Protein AF-A0A7X8ZBK2-F1 (afdb_monomer_lite)

Radius of gyration: 34.0 Å; chains: 1; bounding box: 73×33×103 Å

pLDDT: mean 87.62, std 11.8, range [48.28, 96.75]

Secondary structure (DSSP, 8-state):
--HHHHHHHHHHHHHTTT-EEEEEEE--S---TTS-SPPSEEEEEE--B-TTS-B-HHHHS-HHHHHHHHHHHHHHHHHTT---PPPP--SS-PPPPPPHHHHHHHHHHHHHHHHHHHHHHHHHHHHHHHHHHHHHHHHHHHHHHHHHHHHHHHHHHHHT-

Foldseek 3Di:
DDPLQVLVCVVVCVLQVNFWPDKDWDPPQDPDPVNRGDHTDIDTDGQNQDPVGDRDPPVSVDPVNVVCCLQVVVVSCVVVVDDDDHDDDDPDDDDDDDDPVRVVVVVVVVVVVVVVVVVVVVVVVVVVVVVVVVVVVVVVVVVVVVVVVVVVVVVVVVVVD

Structure (mmCIF, N/CA/C/O backbone):
data_AF-A0A7X8ZBK2-F1
#
_entry.id   AF-A0A7X8ZBK2-F1
#
loop_
_atom_site.group_PDB
_atom_site.id
_atom_site.type_symbol
_atom_site.label_atom_id
_atom_site.label_alt_id
_atom_site.label_comp_id
_atom_site.label_asym_id
_atom_site.label_entity_id
_atom_site.label_seq_id
_atom_site.pdbx_PDB_ins_code
_atom_site.Cartn_x
_atom_site.Cartn_y
_atom_site.Cartn_z
_atom_site.occupancy
_atom_site.B_iso_or_equiv
_atom_site.auth_seq_id
_atom_site.auth_comp_id
_atom_site.auth_asym_id
_atom_site.auth_atom_id
_atom_site.pdbx_PDB_model_num
ATOM 1 N N . MET A 1 1 ? -18.482 -14.819 5.849 1.00 63.59 1 MET A N 1
ATOM 2 C CA . MET A 1 1 ? -17.205 -14.316 6.386 1.00 63.59 1 MET A CA 1
ATOM 3 C C . MET A 1 1 ? -16.191 -15.423 6.203 1.00 63.59 1 MET A C 1
ATOM 5 O O . MET A 1 1 ? -16.517 -16.554 6.546 1.00 63.59 1 MET A O 1
ATOM 9 N N . ASP A 1 2 ? -15.074 -15.144 5.540 1.00 86.69 2 ASP A N 1
ATOM 10 C CA . ASP A 1 2 ? -14.032 -16.149 5.302 1.00 86.69 2 ASP A CA 1
ATOM 11 C C . ASP A 1 2 ? -13.187 -16.399 6.566 1.00 86.69 2 ASP A C 1
ATOM 13 O O . ASP A 1 2 ? -13.253 -15.648 7.542 1.00 86.69 2 ASP A O 1
ATOM 17 N N . GLU A 1 3 ? -12.417 -17.489 6.550 1.00 92.12 3 GLU A N 1
ATOM 18 C CA . GLU A 1 3 ? -11.559 -17.910 7.667 1.00 92.12 3 GLU A CA 1
ATOM 19 C C . GLU A 1 3 ? -10.495 -16.858 8.016 1.00 92.12 3 GLU A C 1
ATOM 21 O O . GLU A 1 3 ? -10.161 -16.669 9.185 1.00 92.12 3 GLU A O 1
ATOM 26 N N . TYR A 1 4 ? -10.008 -16.129 7.008 1.00 93.19 4 TYR A N 1
ATOM 27 C CA . TYR A 1 4 ? -9.022 -15.065 7.175 1.00 93.19 4 TYR A CA 1
ATOM 28 C C . TYR A 1 4 ? -9.570 -13.919 8.035 1.00 93.19 4 TYR A C 1
ATOM 30 O O . TYR A 1 4 ? -8.974 -13.543 9.047 1.00 93.19 4 TYR A O 1
ATOM 38 N N . ASN A 1 5 ? -10.740 -13.393 7.671 1.00 93.88 5 ASN A N 1
ATOM 39 C CA . ASN A 1 5 ? -11.382 -12.290 8.376 1.00 93.88 5 ASN A CA 1
ATOM 40 C C . ASN A 1 5 ? -11.857 -12.708 9.773 1.00 93.88 5 ASN A C 1
ATOM 42 O O . ASN A 1 5 ? -11.687 -11.945 10.724 1.00 93.88 5 ASN A O 1
ATOM 46 N N . ASP A 1 6 ? -12.390 -13.923 9.927 1.00 94.81 6 ASP A N 1
ATOM 47 C CA . ASP A 1 6 ? -12.793 -14.460 11.234 1.00 94.81 6 ASP A CA 1
ATOM 48 C C . ASP A 1 6 ? -11.606 -14.552 12.210 1.00 94.81 6 ASP A C 1
ATOM 50 O O . ASP A 1 6 ? -11.712 -14.158 13.375 1.00 94.81 6 ASP A O 1
ATOM 54 N N . LEU A 1 7 ? -10.438 -14.989 11.730 1.00 95.56 7 LEU A N 1
ATOM 55 C CA . LEU A 1 7 ? -9.223 -15.056 12.539 1.00 95.56 7 LEU A CA 1
ATOM 56 C C . LEU A 1 7 ? -8.749 -13.665 12.989 1.00 95.56 7 LEU A C 1
ATOM 58 O O . LEU A 1 7 ? -8.380 -13.490 14.155 1.00 95.56 7 LEU A O 1
ATOM 62 N N . ILE A 1 8 ? -8.812 -12.665 12.104 1.00 95.31 8 ILE A N 1
ATOM 63 C CA . ILE A 1 8 ? -8.475 -11.271 12.436 1.00 95.31 8 ILE A CA 1
ATOM 64 C C . ILE A 1 8 ? -9.437 -10.716 13.486 1.00 95.31 8 ILE A C 1
ATOM 66 O O . ILE A 1 8 ? -8.987 -10.125 14.470 1.00 95.31 8 ILE A O 1
ATOM 70 N N . ILE A 1 9 ? -10.745 -10.929 13.325 1.00 95.88 9 ILE A N 1
ATOM 71 C CA . ILE A 1 9 ? -11.749 -10.477 14.297 1.00 95.88 9 ILE A CA 1
ATOM 72 C C . ILE A 1 9 ? -11.487 -11.099 15.657 1.00 95.88 9 ILE A C 1
ATOM 74 O O . ILE A 1 9 ? -11.423 -10.374 16.645 1.00 95.88 9 ILE A O 1
ATOM 78 N N . LYS A 1 10 ? -11.291 -12.421 15.727 1.00 95.38 10 LYS A N 1
ATOM 79 C CA . LYS A 1 10 ? -11.009 -13.123 16.987 1.00 95.38 10 LYS A CA 1
ATOM 80 C C . LYS A 1 10 ? -9.757 -12.580 17.666 1.00 95.38 10 LYS A C 1
ATOM 82 O O . LYS A 1 10 ? -9.782 -12.318 18.868 1.00 95.38 10 LYS A O 1
ATOM 87 N N . TYR A 1 11 ? -8.689 -12.367 16.898 1.00 95.44 11 TYR A N 1
ATOM 88 C CA . TYR A 1 11 ? -7.457 -11.770 17.403 1.00 95.44 11 TYR A CA 1
ATOM 89 C C . TYR A 1 11 ? -7.701 -10.366 17.974 1.00 95.44 11 TYR A C 1
ATOM 91 O O . TYR A 1 11 ? -7.332 -10.093 19.116 1.00 95.44 11 TYR A O 1
ATOM 99 N N . MET A 1 12 ? -8.361 -9.486 17.219 1.00 95.50 12 MET A N 1
ATOM 100 C CA . MET A 1 12 ? -8.619 -8.109 17.646 1.00 95.50 12 MET A CA 1
ATOM 101 C C . MET A 1 12 ? -9.574 -8.056 18.840 1.00 95.50 12 MET A C 1
ATOM 103 O O . MET A 1 12 ? -9.324 -7.323 19.793 1.00 95.50 12 MET A O 1
ATOM 107 N N . ASN A 1 13 ? -10.614 -8.884 18.852 1.00 94.56 13 ASN A N 1
ATOM 108 C CA . ASN A 1 13 ? -11.573 -8.938 19.947 1.00 94.56 13 ASN A CA 1
ATOM 109 C C . ASN A 1 13 ? -10.905 -9.359 21.262 1.00 94.56 13 ASN A C 1
ATOM 111 O O . ASN A 1 13 ? -11.122 -8.722 22.291 1.00 94.56 13 ASN A O 1
ATOM 115 N N . ALA A 1 14 ? -10.007 -10.349 21.219 1.00 93.69 14 ALA A N 1
ATOM 116 C CA . ALA A 1 14 ? -9.209 -10.741 22.378 1.00 93.69 14 ALA A CA 1
ATOM 117 C C . ALA A 1 14 ? -8.265 -9.618 22.847 1.00 93.69 14 ALA A C 1
ATOM 119 O O . ALA A 1 14 ? -8.098 -9.408 24.045 1.00 93.69 14 ALA A O 1
ATOM 120 N N . ARG A 1 15 ? -7.669 -8.863 21.916 1.00 93.00 15 ARG A N 1
ATOM 121 C CA . ARG A 1 15 ? -6.763 -7.739 22.221 1.00 93.00 15 ARG A CA 1
ATOM 122 C C . ARG A 1 15 ? -7.469 -6.520 22.815 1.00 93.00 15 ARG A C 1
ATOM 124 O O . ARG A 1 15 ? -6.806 -5.712 23.458 1.00 93.00 15 ARG A O 1
ATOM 131 N N . PHE A 1 16 ? -8.776 -6.392 22.602 1.00 93.44 16 PHE A N 1
ATOM 132 C CA . PHE A 1 16 ? -9.593 -5.276 23.076 1.00 93.44 16 PHE A CA 1
ATOM 133 C C . PHE A 1 16 ? -10.683 -5.709 24.061 1.00 93.44 16 PHE A C 1
ATOM 135 O O . PHE A 1 16 ? -11.714 -5.052 24.143 1.00 93.44 16 PHE A O 1
ATOM 142 N N . ASN A 1 17 ? -10.477 -6.784 24.828 1.00 91.44 17 ASN A N 1
ATOM 143 C CA . ASN A 1 17 ? -11.397 -7.211 25.893 1.00 91.44 17 ASN A CA 1
ATOM 144 C C . ASN A 1 17 ? -12.854 -7.389 25.424 1.00 91.44 17 ASN A C 1
ATOM 146 O O . ASN A 1 17 ? -13.791 -6.977 26.101 1.00 91.44 17 ASN A O 1
ATOM 150 N N . ASN A 1 18 ? -13.040 -8.009 24.260 1.00 93.00 18 ASN A N 1
ATOM 151 C CA . ASN A 1 18 ? -14.336 -8.243 23.624 1.00 93.00 18 ASN A CA 1
ATOM 152 C C . ASN A 1 18 ? -15.114 -6.974 23.220 1.00 93.00 18 ASN A C 1
ATOM 154 O O . ASN A 1 18 ? -16.341 -6.996 23.161 1.00 93.00 18 ASN A O 1
ATOM 158 N N . ASN A 1 19 ? -14.410 -5.875 22.926 1.00 94.69 19 ASN A N 1
ATOM 159 C CA . ASN A 1 19 ? -15.019 -4.592 22.562 1.00 94.69 19 ASN A CA 1
ATOM 160 C C . ASN A 1 19 ? -15.138 -4.335 21.046 1.00 94.69 19 ASN A C 1
ATOM 162 O O . ASN A 1 19 ? -15.296 -3.183 20.637 1.00 94.69 19 ASN A O 1
ATOM 166 N N . VAL A 1 20 ? -15.050 -5.361 20.193 1.00 95.12 20 VAL A N 1
ATOM 167 C CA . VAL A 1 20 ? -15.393 -5.210 18.768 1.00 95.12 20 VAL A CA 1
ATOM 168 C C . VAL A 1 20 ? -16.916 -5.122 18.645 1.00 95.12 20 VAL A C 1
ATOM 170 O O . VAL A 1 20 ? -17.629 -6.039 19.042 1.00 95.12 20 VAL A O 1
ATOM 173 N N . VAL A 1 21 ? -17.416 -4.015 18.100 1.00 95.50 21 VAL A N 1
ATOM 174 C CA . VAL A 1 21 ? -18.856 -3.725 17.971 1.00 95.50 21 VAL A CA 1
ATOM 175 C C . VAL A 1 21 ? -19.375 -4.043 16.577 1.00 95.50 21 VAL A C 1
ATOM 177 O O . VAL A 1 21 ? -20.514 -4.479 16.426 1.00 95.50 21 VAL A O 1
ATOM 180 N N . SER A 1 22 ? -18.547 -3.829 15.557 1.00 96.25 22 SER A N 1
ATOM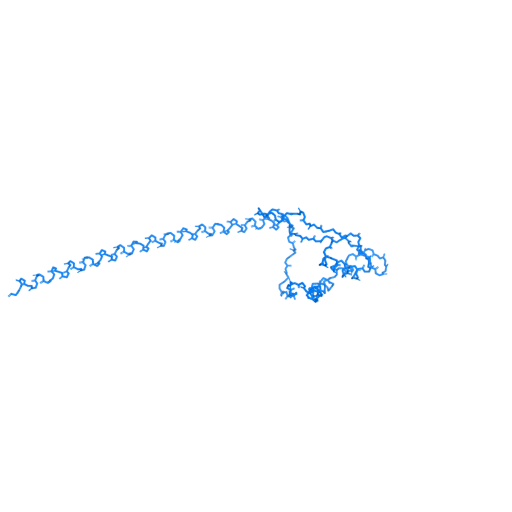 181 C CA . SER A 1 22 ? -18.906 -4.071 14.164 1.00 96.25 22 SER A CA 1
ATOM 182 C C . SER A 1 22 ? -17.724 -4.650 13.405 1.00 96.25 22 SER A C 1
ATOM 184 O O . SER A 1 22 ? -16.571 -4.292 13.656 1.00 96.25 22 SER A O 1
ATOM 186 N N . ALA A 1 23 ? -18.031 -5.539 12.467 1.00 95.81 23 ALA A N 1
ATOM 187 C CA . ALA A 1 23 ? -17.084 -6.098 11.523 1.00 95.81 23 ALA A CA 1
ATOM 188 C C . ALA A 1 23 ? -17.752 -6.191 10.149 1.00 95.81 23 ALA A C 1
ATOM 190 O O . ALA A 1 23 ? -18.681 -6.978 9.958 1.00 95.81 23 ALA A O 1
ATOM 191 N N . VAL A 1 24 ? -17.293 -5.375 9.201 1.00 94.62 24 VAL A N 1
ATOM 192 C CA . VAL A 1 24 ? -17.878 -5.272 7.858 1.00 94.62 24 VAL A CA 1
ATOM 193 C C . VAL A 1 24 ? -16.824 -5.629 6.819 1.00 94.62 24 VAL A C 1
ATOM 195 O O . VAL A 1 24 ? -15.800 -4.960 6.702 1.00 94.62 24 VAL A O 1
ATOM 198 N N . CYS A 1 25 ? -17.073 -6.699 6.066 1.00 91.56 25 CYS A N 1
ATOM 199 C CA . CYS A 1 25 ? -16.231 -7.105 4.944 1.00 91.56 25 CYS A CA 1
ATOM 200 C C . CYS A 1 25 ? -16.748 -6.473 3.653 1.00 91.56 25 CYS A C 1
ATOM 202 O O . CYS A 1 25 ? -17.857 -6.787 3.218 1.00 91.56 25 CYS A O 1
ATOM 204 N N . HIS A 1 26 ? -15.919 -5.652 3.020 1.00 89.56 26 HIS A N 1
ATOM 205 C CA . HIS A 1 26 ? -16.186 -5.072 1.713 1.00 89.56 26 HIS A CA 1
ATOM 206 C C . HIS A 1 26 ? -15.552 -5.945 0.632 1.00 89.56 26 HIS A C 1
ATOM 208 O O . HIS A 1 26 ? -14.333 -6.110 0.586 1.00 89.56 26 HIS A O 1
ATOM 214 N N . LEU A 1 27 ? -16.393 -6.529 -0.223 1.00 85.88 27 LEU A N 1
ATOM 215 C CA . LEU A 1 27 ? -15.998 -7.322 -1.401 1.00 85.88 27 LEU A CA 1
ATOM 216 C C . LEU A 1 27 ? -16.487 -6.682 -2.713 1.00 85.88 27 LEU A C 1
ATOM 218 O O . LEU A 1 27 ? -16.139 -7.126 -3.804 1.00 85.88 27 LEU A O 1
ATOM 222 N N . ASP A 1 28 ? -17.320 -5.656 -2.594 1.00 82.75 28 ASP A N 1
ATOM 223 C CA . ASP A 1 28 ? -18.083 -4.981 -3.638 1.00 82.75 28 ASP A CA 1
ATOM 224 C C . ASP A 1 28 ? -17.449 -3.658 -4.082 1.00 82.75 28 ASP A C 1
ATOM 226 O O . ASP A 1 28 ? -17.911 -3.029 -5.031 1.00 82.75 28 ASP A O 1
ATOM 230 N N . GLU A 1 29 ? -16.343 -3.260 -3.454 1.00 75.75 29 GLU A N 1
ATOM 231 C CA . GLU A 1 29 ? -15.658 -2.008 -3.768 1.00 75.75 29 GLU A CA 1
ATOM 232 C C . GLU A 1 29 ? -14.903 -2.008 -5.096 1.00 75.75 29 GLU A C 1
ATOM 234 O O . GLU A 1 29 ? -14.351 -0.979 -5.467 1.00 75.75 29 GLU A O 1
ATOM 239 N N . GLY A 1 30 ? -14.946 -3.107 -5.851 1.00 59.16 30 GLY A N 1
ATOM 240 C CA . GLY A 1 30 ? -14.633 -3.125 -7.274 1.00 59.16 30 GLY A CA 1
ATOM 241 C C . GLY A 1 30 ? -13.143 -3.107 -7.600 1.00 59.16 30 GLY A C 1
ATOM 242 O O . GLY A 1 30 ? -12.625 -2.127 -8.127 1.00 59.16 30 GLY A O 1
ATOM 243 N N . GLY A 1 31 ? -12.470 -4.249 -7.474 1.00 58.19 31 GLY A N 1
ATOM 244 C CA . GLY A 1 31 ? -11.260 -4.534 -8.258 1.00 58.19 31 GLY A CA 1
ATOM 245 C C . GLY A 1 31 ? -11.580 -4.684 -9.756 1.00 58.19 31 GLY A C 1
ATOM 246 O O . GLY A 1 31 ? -11.295 -5.716 -10.350 1.00 58.19 31 GLY A O 1
ATOM 247 N N . SER A 1 32 ? -12.273 -3.720 -10.367 1.00 48.28 32 SER A N 1
ATOM 248 C CA . SER A 1 32 ? -12.614 -3.736 -11.790 1.00 48.28 32 SER A CA 1
ATOM 249 C C . SER A 1 32 ? -11.357 -3.513 -12.630 1.00 48.28 32 SER A C 1
ATOM 251 O O . SER A 1 32 ? -10.484 -2.748 -12.216 1.00 48.28 32 SER A O 1
ATOM 253 N N . ALA A 1 33 ? -11.322 -4.100 -13.830 1.00 52.38 33 ALA A N 1
ATOM 254 C CA . ALA A 1 33 ? -10.257 -3.977 -14.836 1.00 52.38 33 ALA A CA 1
ATOM 255 C C . ALA A 1 33 ? -9.799 -2.528 -15.130 1.00 52.38 33 ALA A C 1
ATOM 257 O O . ALA A 1 33 ? -8.702 -2.315 -15.638 1.00 52.38 33 ALA A O 1
ATOM 258 N N . ASP A 1 34 ? -10.610 -1.539 -14.749 1.00 57.28 34 ASP A N 1
ATOM 259 C CA . ASP A 1 34 ? -10.386 -0.109 -14.953 1.00 57.28 34 ASP A CA 1
ATOM 260 C C . ASP A 1 34 ? -9.618 0.571 -13.794 1.00 57.28 34 ASP A C 1
ATOM 262 O O . ASP A 1 34 ? -9.397 1.782 -13.828 1.00 57.28 34 ASP A O 1
ATOM 266 N N . GLY A 1 35 ? -9.259 -0.169 -12.733 1.00 57.25 35 GLY A N 1
ATOM 267 C CA . GLY A 1 35 ? -8.432 0.308 -11.610 1.00 57.25 35 GLY A CA 1
ATOM 268 C C . GLY A 1 35 ? -9.107 1.285 -10.634 1.00 57.25 35 GLY A C 1
ATOM 269 O O . GLY A 1 35 ? -8.425 1.938 -9.846 1.00 57.25 35 GLY A O 1
ATOM 270 N N . LYS A 1 36 ? -10.439 1.437 -10.677 1.00 57.38 36 LYS A N 1
ATOM 271 C CA . LYS A 1 36 ? -11.149 2.512 -9.951 1.00 57.38 36 LYS A CA 1
ATOM 272 C C . LYS A 1 36 ? -11.666 2.164 -8.553 1.00 57.38 36 LYS A C 1
ATOM 274 O O . LYS A 1 36 ? -12.056 3.092 -7.833 1.00 57.38 36 LYS A O 1
ATOM 279 N N . GLY A 1 37 ? -11.624 0.907 -8.126 1.00 65.50 37 GLY A N 1
ATOM 280 C CA . GLY A 1 37 ? -12.176 0.485 -6.839 1.00 65.50 37 GLY A CA 1
ATOM 281 C C . GLY A 1 37 ? -11.182 -0.173 -5.874 1.00 65.50 37 GLY A C 1
ATOM 282 O O . GLY A 1 37 ? -9.990 -0.277 -6.162 1.00 65.50 37 GLY A O 1
ATOM 283 N N . GLY A 1 38 ? -11.660 -0.481 -4.668 1.00 68.69 38 GLY A N 1
ATOM 284 C CA . GLY A 1 38 ? -10.871 -0.986 -3.542 1.00 68.69 38 GLY A CA 1
ATOM 285 C C . GLY A 1 38 ? -10.646 -2.497 -3.603 1.00 68.69 38 GLY A C 1
ATOM 286 O O . GLY A 1 38 ? -11.467 -3.243 -4.137 1.00 68.69 38 GLY A O 1
ATOM 287 N N . LEU A 1 39 ? -9.522 -2.954 -3.045 1.00 82.25 39 LEU A N 1
ATOM 288 C CA . LEU A 1 39 ? -9.296 -4.381 -2.807 1.00 82.25 39 LEU A CA 1
ATOM 289 C C . LEU A 1 39 ? -10.234 -4.881 -1.696 1.00 82.25 39 LEU A C 1
ATOM 291 O O . LEU A 1 39 ? -10.591 -4.089 -0.822 1.00 82.25 39 LEU A O 1
ATOM 295 N N . PRO A 1 40 ? -10.593 -6.178 -1.681 1.00 86.12 40 PRO A N 1
ATOM 296 C CA . PRO A 1 40 ? -11.304 -6.789 -0.564 1.00 86.12 40 PRO A CA 1
ATOM 297 C C . PRO A 1 40 ? -10.659 -6.457 0.787 1.00 86.12 40 PRO A C 1
ATOM 299 O O . PRO A 1 40 ? -9.464 -6.694 0.971 1.00 86.12 40 PRO A O 1
ATOM 302 N N . HIS A 1 41 ? -11.427 -5.907 1.729 1.00 90.38 41 HIS A N 1
ATOM 303 C CA . HIS A 1 41 ? -10.912 -5.543 3.052 1.00 90.38 41 HIS A CA 1
ATOM 304 C C . HIS A 1 41 ? -11.991 -5.564 4.143 1.00 90.38 41 HIS A C 1
ATOM 306 O O . HIS A 1 41 ? -13.188 -5.687 3.878 1.00 90.38 41 HIS A O 1
ATOM 312 N N . LEU A 1 42 ? -11.537 -5.475 5.394 1.00 92.94 42 LEU A N 1
ATOM 313 C CA . LEU A 1 42 ? -12.349 -5.561 6.604 1.00 92.94 42 LEU A CA 1
ATOM 314 C C . LEU A 1 42 ? -12.280 -4.244 7.383 1.00 92.94 42 LEU A C 1
ATOM 316 O O . LEU A 1 42 ? -11.197 -3.803 7.771 1.00 92.94 42 LEU A O 1
ATOM 320 N N . HIS A 1 43 ? -13.442 -3.666 7.671 1.00 95.12 43 HIS A N 1
ATOM 321 C CA . HIS A 1 43 ? -13.607 -2.589 8.642 1.00 95.12 43 HIS A CA 1
ATOM 322 C C . HIS A 1 43 ? -13.988 -3.166 10.009 1.00 95.12 43 HIS A C 1
ATOM 324 O O . HIS A 1 43 ? -14.913 -3.972 10.105 1.00 95.12 43 HIS A O 1
ATOM 330 N N . LEU A 1 44 ? -13.281 -2.742 11.062 1.00 95.69 44 LEU A N 1
ATOM 331 C CA . LEU A 1 44 ? -13.563 -3.104 12.454 1.00 95.69 44 LEU A CA 1
ATOM 332 C C . LEU A 1 44 ? -13.836 -1.851 13.281 1.00 95.69 44 LEU A C 1
ATOM 334 O O . LEU A 1 44 ? -12.954 -1.003 13.417 1.00 95.69 44 LEU A O 1
ATOM 338 N N . ASP A 1 45 ? -15.012 -1.793 13.903 1.00 96.25 45 ASP A N 1
ATOM 339 C CA . ASP A 1 45 ? -15.341 -0.759 14.883 1.00 96.25 45 ASP A CA 1
ATOM 340 C C . ASP A 1 45 ? -15.122 -1.311 16.287 1.00 96.25 45 ASP A C 1
ATOM 342 O O . ASP A 1 45 ? -15.712 -2.323 16.672 1.00 96.25 45 ASP A O 1
ATOM 346 N N . ILE A 1 46 ? -14.259 -0.650 17.058 1.00 96.00 46 ILE A N 1
ATOM 347 C CA . ILE A 1 46 ? -13.804 -1.131 18.364 1.00 96.00 46 ILE A CA 1
ATOM 348 C C . ILE A 1 46 ? -13.994 -0.034 19.408 1.00 96.00 46 ILE A C 1
ATOM 350 O O . ILE A 1 46 ? -13.509 1.088 19.237 1.00 96.00 46 ILE A O 1
ATOM 354 N N . LEU A 1 47 ? -14.649 -0.360 20.524 1.00 94.94 47 LEU A N 1
ATOM 355 C CA . LEU A 1 47 ? -14.718 0.538 21.673 1.00 94.94 47 LEU A CA 1
ATOM 356 C C . LEU A 1 47 ? -13.418 0.465 22.469 1.00 94.94 47 LEU A C 1
ATOM 358 O O . LEU A 1 47 ? -13.010 -0.578 22.971 1.00 94.94 47 LEU A O 1
ATOM 362 N N . MET A 1 48 ? -12.765 1.612 22.612 1.00 94.56 48 MET A N 1
ATOM 363 C CA . MET A 1 48 ? -11.478 1.715 23.293 1.00 94.56 48 MET A CA 1
ATOM 364 C C . MET A 1 48 ? -11.673 1.960 24.790 1.00 94.56 48 MET A C 1
ATOM 366 O O . MET A 1 48 ? -11.352 3.036 25.299 1.00 94.56 48 MET A O 1
ATOM 370 N N . ILE A 1 49 ? -12.249 0.967 25.467 1.00 95.38 49 ILE A N 1
ATOM 371 C CA . ILE A 1 49 ? -12.516 0.990 26.907 1.00 95.38 49 ILE A CA 1
ATOM 372 C C . ILE A 1 49 ? -11.300 0.426 27.645 1.00 95.38 49 ILE A C 1
ATOM 374 O O . ILE A 1 49 ? -10.885 -0.710 27.417 1.00 95.38 49 ILE A O 1
ATOM 378 N N . THR A 1 50 ? -10.704 1.240 28.507 1.00 93.69 50 THR A N 1
ATOM 379 C CA . THR A 1 50 ? -9.593 0.847 29.377 1.00 93.69 50 THR A CA 1
ATOM 380 C C . THR A 1 50 ? -10.077 -0.027 30.534 1.00 93.69 50 THR A C 1
ATOM 382 O O . THR A 1 50 ? -11.265 -0.071 30.839 1.00 93.69 50 THR A O 1
ATOM 385 N N . GLU A 1 51 ? -9.155 -0.707 31.217 1.00 91.75 51 GLU A N 1
ATOM 386 C CA . GLU A 1 51 ? -9.478 -1.565 32.371 1.00 91.75 51 GLU A CA 1
ATOM 387 C C . GLU A 1 51 ? -10.164 -0.804 33.519 1.00 91.75 51 GLU A C 1
ATOM 389 O O . GLU A 1 51 ? -10.987 -1.368 34.234 1.00 91.75 51 GLU A O 1
ATOM 394 N N . ASP A 1 52 ? -9.887 0.498 33.659 1.00 94.69 52 ASP A N 1
ATOM 395 C CA . ASP A 1 52 ? -10.562 1.401 34.599 1.00 94.69 52 ASP A CA 1
ATOM 396 C C . ASP A 1 52 ? -11.876 1.999 34.044 1.00 94.69 52 ASP A C 1
ATOM 398 O O . ASP A 1 52 ? -12.385 2.986 34.574 1.00 94.69 52 ASP A O 1
ATOM 402 N N . ASN A 1 53 ? -12.452 1.392 32.997 1.00 94.12 53 ASN A N 1
ATOM 403 C CA . ASN A 1 53 ? -13.731 1.741 32.361 1.00 94.12 53 ASN A CA 1
ATOM 404 C C . ASN A 1 53 ? -13.803 3.149 31.749 1.00 94.12 53 ASN A C 1
ATOM 406 O O . ASN A 1 53 ? -14.876 3.752 31.663 1.00 94.12 53 ASN A O 1
ATOM 410 N N . ARG A 1 54 ? -12.678 3.693 31.279 1.00 96.19 54 ARG A N 1
ATOM 411 C CA . ARG A 1 54 ? -12.656 4.971 30.558 1.00 96.19 54 ARG A CA 1
ATOM 412 C C . ARG A 1 54 ? -12.590 4.738 29.059 1.00 96.19 54 ARG A C 1
ATOM 414 O O . ARG A 1 54 ? -11.893 3.851 28.583 1.00 96.19 54 ARG A O 1
ATOM 421 N N . LEU A 1 55 ? -13.238 5.608 28.292 1.00 96.06 55 LEU A N 1
ATOM 422 C CA . LEU A 1 55 ? -13.064 5.640 26.844 1.00 96.06 55 LEU A CA 1
ATOM 423 C C . LEU A 1 55 ? -11.783 6.422 26.509 1.00 96.06 55 LEU A C 1
ATOM 425 O O . LEU A 1 55 ? -11.758 7.648 26.618 1.00 96.06 55 LEU A O 1
ATOM 429 N N . SER A 1 56 ? -10.701 5.727 26.150 1.00 95.25 56 SER A N 1
ATOM 430 C CA . SER A 1 56 ? -9.408 6.358 25.855 1.00 95.25 56 SER A CA 1
ATOM 431 C C . SER A 1 56 ? -8.603 5.588 24.811 1.00 95.25 56 SER A C 1
ATOM 433 O O . SER A 1 56 ? -7.853 4.660 25.122 1.00 95.25 56 SER A O 1
ATOM 435 N N . SER A 1 57 ? -8.668 6.056 23.563 1.00 93.62 57 SER A N 1
ATOM 436 C CA . SER A 1 57 ? -7.818 5.546 22.482 1.00 93.62 57 SER A CA 1
ATOM 437 C C . SER A 1 57 ? -6.336 5.770 22.751 1.00 93.62 57 SER A C 1
ATOM 439 O O . SER A 1 57 ?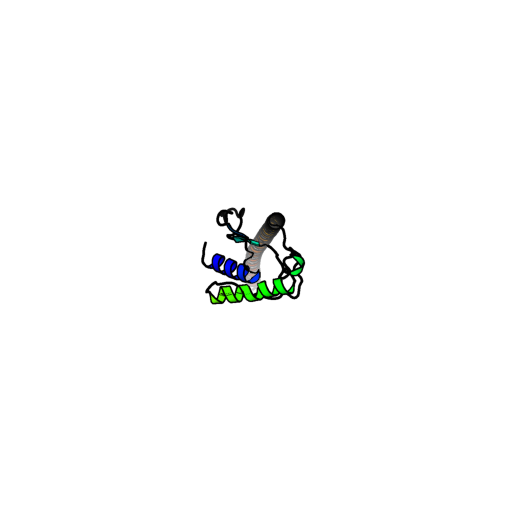 -5.528 4.879 22.523 1.00 93.62 57 SER A O 1
ATOM 441 N N . LYS A 1 58 ? -5.974 6.930 23.307 1.00 93.88 58 LYS A N 1
ATOM 442 C CA . LYS A 1 58 ? -4.586 7.293 23.619 1.00 93.88 58 LYS A CA 1
ATOM 443 C C . LYS A 1 58 ? -3.929 6.328 24.609 1.00 93.88 58 LYS A C 1
ATOM 445 O O . LYS A 1 58 ? -2.719 6.135 24.550 1.00 93.88 58 LYS A O 1
ATOM 450 N N . THR A 1 59 ? -4.711 5.755 25.523 1.00 94.69 59 THR A N 1
ATOM 451 C CA . THR A 1 59 ? -4.200 4.802 26.516 1.00 94.69 59 THR A CA 1
ATOM 452 C C . THR A 1 59 ? -3.953 3.427 25.896 1.00 94.69 59 THR A C 1
ATOM 454 O O . THR A 1 59 ? -2.955 2.795 26.223 1.00 94.69 59 THR A O 1
ATOM 457 N N . LEU A 1 60 ? -4.837 2.969 25.003 1.00 94.12 60 LEU A N 1
ATOM 458 C CA . LEU A 1 60 ? -4.775 1.620 24.425 1.00 94.12 60 LEU A CA 1
ATOM 459 C C . LEU A 1 60 ? -3.921 1.545 23.149 1.00 94.12 60 LEU A C 1
ATOM 461 O O . LEU A 1 60 ? -3.163 0.598 22.958 1.00 94.12 60 LEU A O 1
ATOM 465 N N . ILE A 1 61 ? -4.021 2.547 22.275 1.00 93.50 61 ILE A N 1
ATOM 466 C CA . ILE A 1 61 ? -3.339 2.598 20.977 1.00 93.50 61 ILE A CA 1
ATOM 467 C C . ILE A 1 61 ? -2.001 3.318 21.135 1.00 93.50 61 ILE A C 1
ATOM 469 O O . ILE A 1 61 ? -1.820 4.476 20.754 1.00 93.50 61 ILE A O 1
ATOM 473 N N . THR A 1 62 ? -1.051 2.619 21.742 1.00 94.00 62 THR A N 1
ATOM 474 C CA . THR A 1 62 ? 0.332 3.083 21.878 1.00 94.00 62 THR A CA 1
ATOM 475 C C . THR A 1 62 ? 1.179 2.641 20.685 1.00 94.00 62 THR A C 1
ATOM 477 O O . THR A 1 62 ? 0.792 1.766 19.907 1.00 94.00 62 THR A O 1
ATOM 480 N N . ARG A 1 63 ? 2.378 3.221 20.545 1.00 89.81 63 ARG A N 1
ATOM 481 C CA . ARG A 1 63 ? 3.360 2.757 19.553 1.00 89.81 63 ARG A CA 1
ATOM 482 C C . ARG A 1 63 ? 3.678 1.274 19.750 1.00 89.81 63 ARG A C 1
ATOM 484 O O . ARG A 1 63 ? 3.654 0.526 18.782 1.00 89.81 63 ARG A O 1
ATOM 491 N N . ASP A 1 64 ? 3.892 0.854 20.992 1.00 91.50 64 ASP A N 1
ATOM 492 C CA . ASP A 1 64 ? 4.207 -0.537 21.326 1.00 91.50 64 ASP A CA 1
ATOM 493 C C . ASP A 1 64 ? 3.053 -1.477 20.979 1.00 91.50 64 ASP A C 1
ATOM 495 O O . ASP A 1 64 ? 3.274 -2.559 20.433 1.00 91.50 64 ASP A O 1
ATOM 499 N N . PHE A 1 65 ? 1.809 -1.046 21.219 1.00 93.19 65 PHE A N 1
ATOM 500 C CA . PHE A 1 65 ? 0.632 -1.801 20.809 1.00 93.19 65 PHE A CA 1
ATOM 501 C C . PHE A 1 65 ? 0.600 -1.995 19.288 1.00 93.19 65 PHE A C 1
ATOM 503 O O . PHE A 1 65 ? 0.503 -3.137 18.833 1.00 93.19 65 PHE A O 1
ATOM 510 N N . ILE A 1 66 ? 0.754 -0.917 18.510 1.00 91.12 66 ILE A N 1
ATOM 511 C CA . ILE A 1 66 ? 0.773 -0.959 17.038 1.00 91.12 66 ILE A CA 1
ATOM 512 C C . ILE A 1 66 ? 1.907 -1.861 16.533 1.00 91.12 66 ILE A C 1
ATOM 514 O O . ILE A 1 66 ? 1.665 -2.769 15.739 1.00 91.12 66 ILE A O 1
ATOM 518 N N . THR A 1 67 ? 3.131 -1.683 17.036 1.00 90.19 67 THR A N 1
ATOM 519 C CA . THR A 1 67 ? 4.283 -2.512 16.652 1.00 90.19 67 THR A CA 1
ATOM 520 C C . THR A 1 67 ? 4.050 -3.984 16.992 1.00 90.19 67 THR A C 1
ATOM 522 O O . THR A 1 67 ? 4.321 -4.861 16.174 1.00 90.19 67 THR A O 1
ATOM 525 N N . SER A 1 68 ? 3.507 -4.284 18.177 1.00 93.44 68 SER A N 1
ATOM 526 C CA . SER A 1 68 ? 3.202 -5.664 18.568 1.00 93.44 68 SER A CA 1
ATOM 527 C C . SER A 1 68 ? 2.132 -6.298 17.678 1.00 93.44 68 SER A C 1
ATOM 529 O O . SER A 1 68 ? 2.245 -7.475 17.346 1.00 93.44 68 SER A O 1
ATOM 531 N N . MET A 1 69 ? 1.129 -5.525 17.252 1.00 92.69 69 MET A N 1
ATOM 532 C CA . MET A 1 69 ? 0.090 -5.986 16.336 1.00 92.69 69 MET A CA 1
ATOM 533 C C . MET A 1 69 ? 0.694 -6.354 14.983 1.00 92.69 69 MET A C 1
ATOM 535 O O . MET A 1 69 ? 0.487 -7.471 14.512 1.00 92.69 69 MET A O 1
ATOM 539 N N . HIS A 1 70 ? 1.497 -5.457 14.403 1.00 90.31 70 HIS A N 1
ATOM 540 C CA . HIS A 1 70 ? 2.160 -5.708 13.126 1.00 90.31 70 HIS A CA 1
ATOM 541 C C . HIS A 1 70 ? 3.126 -6.892 13.182 1.00 90.31 70 HIS A C 1
ATOM 543 O O . HIS A 1 70 ? 3.211 -7.625 12.210 1.00 90.31 70 HIS A O 1
ATOM 549 N N . ARG A 1 71 ? 3.812 -7.131 14.304 1.00 91.69 71 ARG A N 1
ATOM 550 C CA . ARG A 1 71 ? 4.696 -8.298 14.465 1.00 91.69 71 ARG A CA 1
ATOM 551 C C . ARG A 1 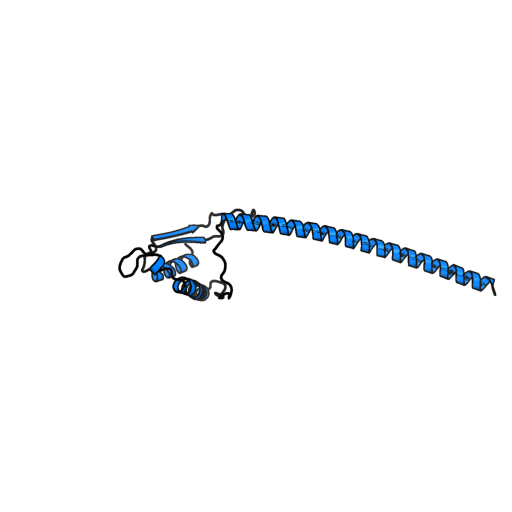71 ? 3.931 -9.612 14.628 1.00 91.69 71 ARG A C 1
ATOM 553 O O . ARG A 1 71 ? 4.289 -10.612 14.019 1.00 91.69 71 ARG A O 1
ATOM 560 N N . ILE A 1 72 ? 2.901 -9.631 15.474 1.00 93.81 72 ILE A N 1
ATOM 561 C CA . ILE A 1 72 ? 2.238 -10.874 15.899 1.00 93.81 72 ILE A CA 1
ATOM 562 C C . ILE A 1 72 ? 1.193 -11.342 14.884 1.00 93.81 72 ILE A C 1
ATOM 564 O O . ILE A 1 72 ? 1.087 -12.542 14.633 1.00 93.81 72 ILE A O 1
ATOM 568 N N . MET A 1 73 ? 0.414 -10.426 14.302 1.00 93.50 73 MET A N 1
ATOM 569 C CA . MET A 1 73 ? -0.680 -10.787 13.398 1.00 93.50 73 MET A CA 1
ATOM 570 C C . MET A 1 73 ? -0.192 -11.598 12.183 1.00 93.50 73 MET A C 1
ATOM 572 O O . MET A 1 73 ? -0.788 -12.646 11.922 1.00 93.50 73 MET A O 1
ATOM 576 N N . PRO A 1 74 ? 0.921 -11.239 11.507 1.00 93.50 74 PRO A N 1
ATOM 577 C CA . PRO A 1 74 ? 1.436 -12.044 10.409 1.00 93.50 74 PRO A CA 1
ATOM 578 C C . PRO A 1 74 ? 1.879 -13.449 10.828 1.00 93.50 74 PRO A C 1
ATOM 580 O O . PRO A 1 74 ? 1.629 -14.419 10.120 1.00 93.50 74 PRO A O 1
ATOM 583 N N . ILE A 1 75 ? 2.481 -13.596 12.011 1.00 94.00 75 ILE A N 1
ATOM 584 C CA . ILE A 1 75 ? 2.894 -14.908 12.534 1.00 94.00 75 ILE A CA 1
ATOM 585 C C . ILE A 1 75 ? 1.672 -15.815 12.728 1.00 94.00 75 ILE A C 1
ATOM 587 O O . ILE A 1 75 ? 1.700 -16.990 12.355 1.00 94.00 75 ILE A O 1
ATOM 591 N N . ILE A 1 76 ? 0.588 -15.272 13.293 1.00 93.94 76 ILE A N 1
ATOM 592 C CA . ILE A 1 76 ? -0.664 -16.011 13.494 1.00 93.94 76 ILE A CA 1
ATOM 593 C C . ILE A 1 76 ? -1.252 -16.425 12.144 1.00 93.94 76 ILE A C 1
ATOM 595 O O . ILE A 1 76 ? -1.536 -17.600 11.939 1.00 93.94 76 ILE A O 1
ATOM 599 N N . LEU A 1 77 ? -1.388 -15.489 11.209 1.00 94.75 77 LEU A N 1
ATOM 600 C CA . LEU A 1 77 ? -1.955 -15.758 9.889 1.00 94.75 77 LEU A CA 1
ATOM 601 C C . LEU A 1 77 ? -1.122 -16.799 9.106 1.00 94.75 77 LEU A C 1
ATOM 603 O O . LEU A 1 77 ? -1.688 -17.757 8.582 1.00 94.75 77 LEU A O 1
ATOM 607 N N . LYS A 1 78 ? 0.216 -16.713 9.117 1.00 94.94 78 LYS A N 1
ATOM 608 C CA . LYS A 1 78 ? 1.096 -17.740 8.521 1.00 94.94 78 LYS A CA 1
ATOM 609 C C . LYS A 1 78 ? 0.895 -19.118 9.142 1.00 94.94 78 LYS A C 1
ATOM 611 O O . LYS A 1 78 ? 0.818 -20.114 8.429 1.00 94.94 78 LYS A O 1
ATOM 616 N N . LYS A 1 79 ? 0.782 -19.192 10.473 1.00 94.81 79 LYS A N 1
ATOM 617 C CA . LYS A 1 79 ? 0.532 -20.455 11.188 1.00 94.81 79 LYS A CA 1
ATOM 618 C C . LYS A 1 79 ? -0.799 -21.100 10.781 1.00 94.81 79 LYS A C 1
ATOM 620 O O . LYS A 1 79 ? -0.920 -22.319 10.844 1.00 94.81 79 LYS A O 1
ATOM 625 N N . HIS A 1 80 ? -1.763 -20.294 10.344 1.00 95.12 80 HIS A N 1
ATOM 626 C CA . HIS A 1 80 ? -3.044 -20.737 9.795 1.00 95.12 80 HIS A CA 1
ATOM 627 C C . HIS A 1 80 ? -3.018 -20.980 8.273 1.00 95.12 80 HIS A C 1
ATOM 629 O O . HIS A 1 80 ? -4.061 -21.193 7.669 1.00 95.12 80 HIS A O 1
ATOM 635 N N . GLY A 1 81 ? -1.836 -20.999 7.646 1.00 95.81 81 GLY A N 1
ATOM 636 C CA . GLY A 1 81 ? -1.663 -21.371 6.240 1.00 95.81 81 GLY A CA 1
ATOM 637 C C . GLY A 1 81 ? -1.827 -20.224 5.241 1.00 95.81 81 GLY A C 1
ATOM 638 O O . GLY A 1 81 ? -1.783 -20.468 4.036 1.00 95.81 81 GLY A O 1
ATOM 639 N N . PHE A 1 82 ? -1.984 -18.980 5.702 1.00 94.69 82 PHE A N 1
ATOM 640 C CA . PHE A 1 82 ? -2.061 -17.824 4.810 1.00 94.69 82 PHE A CA 1
ATOM 641 C C . PHE A 1 82 ? -0.669 -17.406 4.323 1.00 94.69 82 PHE A C 1
ATOM 643 O O . PHE A 1 82 ? 0.262 -17.248 5.113 1.00 94.69 82 PHE A O 1
ATOM 650 N N . ASN A 1 83 ? -0.538 -17.195 3.011 1.00 93.56 83 ASN A N 1
ATOM 651 C CA . ASN A 1 83 ? 0.694 -16.701 2.402 1.00 93.56 83 ASN A CA 1
ATOM 652 C C . ASN A 1 83 ? 0.751 -15.172 2.488 1.00 93.56 83 ASN A C 1
ATOM 654 O O . ASN A 1 83 ? 0.147 -14.477 1.674 1.00 93.56 83 ASN A O 1
ATOM 658 N N . ILE A 1 84 ? 1.454 -14.666 3.492 1.00 90.94 84 ILE A N 1
ATOM 659 C CA . ILE A 1 84 ? 1.638 -13.237 3.747 1.00 90.94 84 ILE A CA 1
ATOM 660 C C . ILE A 1 84 ? 3.089 -12.971 4.134 1.00 90.94 84 ILE A C 1
ATOM 662 O O . ILE A 1 84 ? 3.768 -13.866 4.635 1.00 90.94 84 ILE A O 1
ATOM 666 N N . ASP A 1 85 ? 3.555 -11.742 3.962 1.00 88.81 85 ASP A N 1
ATOM 667 C CA . ASP A 1 85 ? 4.913 -11.376 4.353 1.00 88.81 85 ASP A CA 1
ATOM 668 C C . ASP A 1 85 ? 5.043 -11.176 5.867 1.00 88.81 85 ASP A C 1
ATOM 670 O O . ASP A 1 85 ? 4.071 -10.934 6.589 1.00 88.81 85 ASP A O 1
ATOM 674 N N . GLU A 1 86 ? 6.267 -11.328 6.368 1.00 84.00 86 GLU A N 1
ATOM 675 C CA . GLU A 1 86 ? 6.585 -10.991 7.753 1.00 84.00 86 GLU A CA 1
ATOM 676 C C . GLU A 1 86 ? 6.720 -9.479 7.933 1.00 84.00 86 GLU A C 1
ATOM 678 O O . GLU A 1 86 ? 6.998 -8.735 6.995 1.00 84.00 86 GLU A O 1
ATOM 683 N N . TYR A 1 87 ? 6.508 -9.013 9.161 1.00 82.75 87 TYR A N 1
ATOM 684 C CA . TYR A 1 87 ? 6.747 -7.614 9.476 1.00 82.75 87 TYR A CA 1
ATOM 685 C C . TYR A 1 87 ? 8.246 -7.324 9.519 1.00 82.75 87 TYR A C 1
ATOM 687 O O . TYR A 1 87 ? 8.956 -7.851 10.376 1.00 82.75 87 TYR A O 1
ATOM 695 N N . GLU A 1 88 ? 8.691 -6.418 8.655 1.00 82.06 88 GLU A N 1
ATOM 696 C CA . GLU A 1 88 ? 10.029 -5.838 8.695 1.00 82.06 88 GLU A CA 1
ATOM 697 C C . GLU A 1 88 ? 9.971 -4.425 9.275 1.00 82.06 88 GLU A C 1
ATOM 699 O O . GLU A 1 88 ? 9.221 -3.557 8.816 1.00 82.06 88 GLU A O 1
ATOM 704 N N . GLU A 1 89 ? 10.771 -4.186 10.311 1.00 74.56 89 GLU A N 1
ATOM 705 C CA . GLU A 1 89 ? 10.898 -2.860 10.897 1.00 74.56 89 GLU A CA 1
ATOM 706 C C . GLU A 1 89 ? 11.844 -2.021 10.040 1.00 74.56 89 GLU A C 1
ATOM 708 O O . GLU A 1 89 ? 13.032 -2.313 9.933 1.00 74.56 89 GLU A O 1
ATOM 713 N N . THR A 1 90 ? 11.312 -0.981 9.404 1.00 7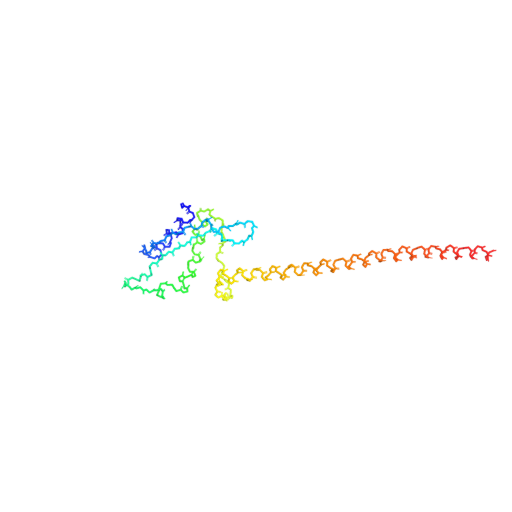1.06 90 THR A N 1
ATOM 714 C CA . THR A 1 90 ? 12.121 -0.059 8.606 1.00 71.06 90 THR A CA 1
ATOM 715 C C . THR A 1 90 ? 12.780 0.980 9.508 1.00 71.06 90 THR A C 1
ATOM 717 O O . THR A 1 90 ? 12.118 1.5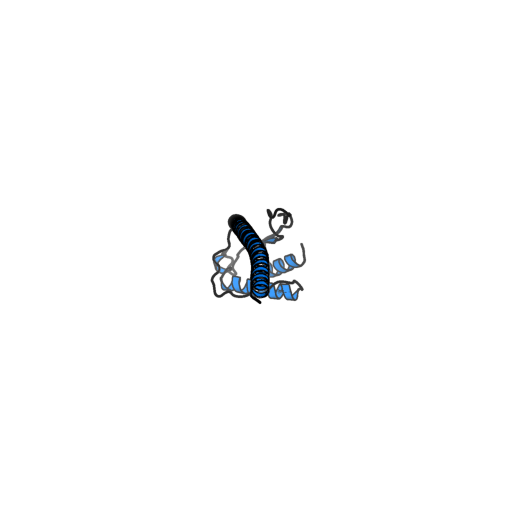49 10.378 1.00 71.06 90 THR A O 1
ATOM 720 N N . GLU A 1 91 ? 14.061 1.281 9.273 1.00 62.56 91 GLU A N 1
ATOM 721 C CA . GLU A 1 91 ? 14.787 2.329 10.013 1.00 62.56 91 GLU A CA 1
ATOM 722 C C . GLU A 1 91 ? 14.155 3.719 9.818 1.00 62.56 91 GLU A C 1
ATOM 724 O O . GLU A 1 91 ? 14.160 4.563 10.718 1.00 62.56 91 GLU A O 1
ATOM 729 N N . GLU A 1 92 ? 13.536 3.946 8.658 1.00 66.62 92 GLU A N 1
ATOM 730 C CA . GLU A 1 92 ? 12.833 5.185 8.358 1.00 66.62 92 GLU A CA 1
ATOM 731 C C . GLU A 1 92 ? 11.416 5.192 8.943 1.00 66.62 92 GLU A C 1
ATOM 733 O O . GLU A 1 92 ? 10.595 4.296 8.707 1.00 66.62 92 GLU A O 1
ATOM 738 N N . LYS A 1 93 ? 11.081 6.269 9.667 1.00 57.88 93 LYS A N 1
ATOM 739 C CA . LYS A 1 93 ? 9.686 6.589 9.987 1.00 57.88 93 LYS A CA 1
ATOM 740 C C . LYS A 1 93 ? 8.952 6.868 8.679 1.00 57.88 93 LYS A C 1
ATOM 742 O O . LYS A 1 93 ? 9.078 7.958 8.123 1.00 57.88 93 LYS A O 1
ATOM 747 N N . LYS A 1 94 ? 8.129 5.918 8.235 1.00 58.03 94 LYS A N 1
ATOM 748 C CA . LYS A 1 94 ? 7.163 6.170 7.163 1.00 58.03 94 LYS A CA 1
ATOM 749 C C . LYS A 1 94 ? 6.305 7.379 7.559 1.00 58.03 94 LYS A C 1
ATOM 751 O O . LYS A 1 94 ? 5.776 7.431 8.673 1.00 58.03 94 LYS A O 1
ATOM 756 N N . GLN A 1 95 ? 6.216 8.371 6.671 1.00 58.44 95 GLN A N 1
ATOM 757 C CA . GLN A 1 95 ? 5.239 9.453 6.810 1.00 58.44 95 GLN A CA 1
ATOM 758 C C . GLN A 1 95 ? 3.834 8.836 6.915 1.00 58.44 95 GLN A C 1
ATOM 760 O O . GLN A 1 95 ? 3.610 7.726 6.430 1.00 58.44 95 GLN A O 1
ATOM 765 N N . GLY A 1 96 ? 2.916 9.520 7.607 1.00 58.53 96 GLY A N 1
ATOM 766 C CA . GLY A 1 96 ? 1.555 9.021 7.830 1.00 58.53 96 GLY A CA 1
ATOM 767 C C . GLY A 1 96 ? 0.884 8.534 6.540 1.00 58.53 96 GLY A C 1
ATOM 768 O O . GLY A 1 96 ? 1.205 9.006 5.450 1.00 58.53 96 GLY A O 1
ATOM 769 N N . GLY A 1 97 ? -0.027 7.566 6.668 1.00 66.44 97 GLY A N 1
ATOM 770 C CA . GLY A 1 97 ? -0.724 6.989 5.520 1.00 66.44 97 GLY A CA 1
ATOM 771 C C . GLY A 1 97 ? -1.464 8.054 4.707 1.00 66.44 97 GLY A C 1
ATOM 772 O O . GLY A 1 97 ? -2.104 8.938 5.273 1.00 66.44 97 GLY A O 1
ATOM 773 N N . LEU A 1 98 ? -1.371 7.962 3.380 1.00 73.62 98 LEU A N 1
ATOM 774 C CA . LEU A 1 98 ? -2.172 8.773 2.464 1.00 73.62 98 LEU A CA 1
ATOM 775 C C . LEU A 1 98 ? -3.649 8.391 2.614 1.00 73.62 98 LEU A C 1
ATOM 777 O O . LEU A 1 98 ? -3.973 7.208 2.746 1.00 73.62 98 LEU A O 1
ATOM 781 N N . SER A 1 99 ? -4.559 9.361 2.530 1.00 80.81 99 SER A N 1
ATOM 782 C CA . SER A 1 99 ? -5.975 9.034 2.342 1.00 80.81 99 SER A CA 1
ATOM 783 C C . SER A 1 99 ? -6.178 8.302 1.011 1.00 80.81 99 SER A C 1
ATOM 785 O O . SER A 1 99 ? -5.408 8.478 0.065 1.00 80.81 99 SER A O 1
ATOM 787 N N . ALA A 1 100 ? -7.259 7.526 0.882 1.00 75.38 100 ALA A N 1
ATOM 788 C CA . ALA A 1 100 ? -7.556 6.801 -0.358 1.00 75.38 100 ALA A CA 1
ATOM 789 C C . ALA A 1 100 ? -7.608 7.725 -1.593 1.00 75.38 100 ALA A C 1
ATOM 791 O O . ALA A 1 100 ? -7.161 7.353 -2.678 1.00 75.38 100 ALA A O 1
ATOM 792 N N . LYS A 1 101 ? -8.111 8.958 -1.432 1.00 81.50 101 LYS A N 1
ATOM 793 C CA . LYS A 1 101 ? -8.167 9.961 -2.506 1.00 81.50 101 LYS A CA 1
ATOM 794 C C . LYS A 1 101 ? -6.779 10.479 -2.882 1.00 81.50 101 LYS A C 1
ATOM 796 O O . LYS A 1 101 ? -6.488 10.624 -4.067 1.00 81.50 101 LYS A O 1
ATOM 801 N N . GLU A 1 102 ? -5.935 10.759 -1.891 1.00 83.38 102 GLU A N 1
ATOM 802 C CA . GLU A 1 102 ? -4.555 11.200 -2.122 1.00 83.38 102 GLU A CA 1
ATOM 803 C C . GLU A 1 102 ? -3.725 10.096 -2.770 1.00 83.38 102 GLU A C 1
ATOM 805 O O . GLU A 1 102 ? -3.001 10.369 -3.724 1.00 83.38 102 GLU A O 1
ATOM 810 N N . TYR A 1 103 ? -3.891 8.850 -2.322 1.00 82.06 103 TYR A N 1
ATOM 811 C CA . TYR A 1 103 ? -3.245 7.691 -2.925 1.00 82.06 103 TYR A CA 1
ATOM 812 C C . TYR A 1 103 ? -3.645 7.532 -4.395 1.00 82.06 103 TYR A C 1
ATOM 814 O O . TYR A 1 103 ? -2.773 7.504 -5.258 1.00 82.06 103 TYR A O 1
ATOM 822 N N . LYS A 1 104 ? -4.950 7.541 -4.713 1.00 80.50 104 LYS A N 1
ATOM 823 C CA . LYS A 1 104 ? -5.431 7.467 -6.108 1.00 80.50 104 LYS A CA 1
ATOM 824 C C . LYS A 1 104 ? -4.874 8.600 -6.974 1.00 80.50 104 LYS A C 1
ATOM 826 O O . LYS A 1 104 ? -4.456 8.355 -8.100 1.00 80.50 104 LYS A O 1
ATOM 831 N N . LYS A 1 105 ? -4.830 9.829 -6.448 1.00 85.38 105 LYS A N 1
ATOM 832 C CA . LYS A 1 105 ? -4.253 10.975 -7.164 1.00 85.38 105 LYS A CA 1
ATOM 833 C C . LYS A 1 105 ? -2.762 10.775 -7.444 1.00 85.38 105 LYS A C 1
ATOM 835 O O . LYS A 1 105 ? -2.328 11.039 -8.558 1.00 85.38 105 LYS A O 1
ATOM 840 N N . LYS A 1 106 ? -1.999 10.306 -6.453 1.00 85.38 106 LYS A N 1
ATOM 841 C CA . LYS A 1 106 ? -0.565 10.043 -6.600 1.00 85.38 106 LYS A CA 1
ATOM 842 C C . LYS A 1 106 ? -0.301 8.942 -7.630 1.00 85.38 106 LYS A C 1
ATOM 844 O O . LYS A 1 106 ? 0.558 9.122 -8.480 1.00 85.38 106 LYS A O 1
ATOM 849 N N . MET A 1 107 ? -1.086 7.863 -7.611 1.00 82.62 107 MET A N 1
ATOM 850 C CA . MET A 1 107 ? -0.973 6.783 -8.596 1.00 82.62 107 MET A CA 1
ATOM 851 C C . MET A 1 107 ? -1.251 7.258 -10.029 1.00 82.62 107 MET A C 1
ATOM 853 O O . MET A 1 107 ? -0.549 6.844 -10.947 1.00 82.62 107 MET A O 1
ATOM 857 N N . GLU A 1 108 ? -2.236 8.140 -10.242 1.00 85.25 108 GLU A N 1
ATOM 858 C CA . GLU A 1 108 ? -2.486 8.694 -11.584 1.00 85.25 108 GLU A CA 1
ATOM 859 C C . GLU A 1 108 ? -1.336 9.601 -12.042 1.00 85.25 108 GLU A C 1
ATOM 861 O O . GLU A 1 108 ? -0.906 9.509 -13.186 1.00 85.25 108 GLU A O 1
ATOM 866 N N . GLN A 1 109 ? -0.780 10.417 -11.141 1.00 87.56 109 GLN A N 1
ATOM 867 C CA . GLN A 1 109 ? 0.394 11.244 -11.444 1.00 87.56 109 GLN A CA 1
ATOM 868 C C . GLN A 1 109 ? 1.617 10.389 -11.801 1.00 87.56 109 GLN A C 1
ATOM 870 O O . GLN A 1 109 ? 2.272 10.644 -12.807 1.00 87.56 109 GLN A O 1
ATOM 875 N N . GLU A 1 110 ? 1.898 9.340 -11.023 1.00 87.62 110 GLU A N 1
ATOM 876 C CA . GLU A 1 110 ? 2.987 8.400 -11.315 1.00 87.62 110 GLU A CA 1
ATOM 877 C C . GLU A 1 110 ? 2.779 7.698 -12.665 1.00 87.62 110 GLU A C 1
ATOM 879 O O . GLU A 1 110 ? 3.732 7.524 -13.424 1.00 87.62 110 GLU A O 1
ATOM 884 N N . LYS A 1 111 ? 1.536 7.343 -13.006 1.00 88.19 111 LYS A N 1
ATOM 885 C CA . LYS A 1 111 ? 1.184 6.756 -14.304 1.00 88.19 111 LYS A CA 1
ATOM 886 C C . LYS A 1 111 ? 1.411 7.732 -15.462 1.00 88.19 111 LYS A C 1
ATOM 888 O O . LYS A 1 111 ? 1.964 7.328 -16.482 1.00 88.19 111 LYS A O 1
ATOM 893 N N . GLU A 1 112 ? 1.017 8.997 -15.321 1.00 91.00 112 GLU A N 1
ATOM 894 C CA . GLU A 1 112 ? 1.285 10.042 -16.321 1.00 91.00 112 GLU A CA 1
ATOM 895 C C . GLU A 1 112 ? 2.792 10.246 -16.529 1.00 91.00 112 GLU A C 1
ATOM 897 O O . GLU A 1 112 ? 3.267 10.273 -17.666 1.00 91.00 112 GLU A O 1
ATOM 902 N N . GLU A 1 113 ? 3.566 10.321 -15.444 1.00 92.69 113 GLU A N 1
ATOM 903 C CA . GLU A 1 113 ? 5.024 10.449 -15.513 1.00 92.69 113 GLU A CA 1
ATOM 904 C C . GLU A 1 113 ? 5.686 9.236 -16.174 1.00 92.69 113 GLU A C 1
ATOM 906 O O . GLU A 1 113 ? 6.617 9.391 -16.970 1.00 92.69 113 GLU A O 1
ATOM 911 N N . LEU A 1 114 ? 5.219 8.027 -15.861 1.00 91.94 114 LEU A N 1
ATOM 912 C CA . LEU A 1 114 ? 5.762 6.798 -16.428 1.00 91.94 114 LEU A CA 1
ATOM 913 C C . LEU A 1 114 ? 5.442 6.678 -17.921 1.00 91.94 114 LEU A C 1
ATOM 915 O O . LEU A 1 114 ? 6.323 6.311 -18.697 1.00 91.94 114 LEU A O 1
ATOM 919 N N . ASN A 1 115 ? 4.228 7.053 -18.333 1.00 91.75 115 ASN A N 1
ATOM 920 C CA . ASN A 1 115 ? 3.849 7.118 -19.746 1.00 91.75 115 ASN A CA 1
ATOM 921 C C . ASN A 1 115 ? 4.726 8.109 -20.510 1.00 91.75 115 ASN A C 1
ATOM 923 O O . ASN A 1 115 ? 5.227 7.777 -21.580 1.00 91.75 115 ASN A O 1
ATOM 927 N N . LYS A 1 116 ? 4.992 9.284 -19.934 1.00 94.50 116 LYS A N 1
ATOM 928 C CA . LYS A 1 116 ? 5.887 10.264 -20.551 1.00 94.50 116 LYS A CA 1
ATOM 929 C C . LYS A 1 116 ? 7.310 9.722 -20.718 1.00 94.50 116 LYS A C 1
ATOM 931 O O . LYS A 1 116 ? 7.886 9.836 -21.793 1.00 94.50 116 LYS A O 1
ATOM 936 N N . LYS A 1 117 ? 7.863 9.070 -19.687 1.00 94.31 117 LYS A N 1
ATOM 937 C CA . LYS A 1 117 ? 9.181 8.412 -19.781 1.00 94.31 117 LYS A CA 1
ATOM 938 C C . LYS A 1 117 ? 9.207 7.324 -20.854 1.00 94.31 117 LYS A C 1
ATOM 940 O O . LYS A 1 117 ? 10.225 7.152 -21.517 1.00 94.31 117 LYS A O 1
ATOM 945 N N . LEU A 1 118 ? 8.111 6.583 -21.013 1.00 94.38 118 LEU A N 1
ATOM 946 C CA . LEU A 1 118 ? 7.987 5.567 -22.053 1.00 94.38 118 LEU A CA 1
ATOM 947 C C . LEU A 1 118 ? 7.977 6.200 -23.451 1.00 94.38 118 LEU A C 1
ATOM 949 O O . LEU A 1 118 ? 8.687 5.719 -24.331 1.00 94.38 118 LEU A O 1
ATOM 953 N N . GLU A 1 119 ? 7.224 7.283 -23.648 1.00 95.38 119 GLU A N 1
ATOM 954 C CA . GLU A 1 119 ? 7.204 8.040 -24.907 1.00 95.38 119 GLU A CA 1
ATOM 955 C C . GLU A 1 119 ? 8.593 8.583 -25.266 1.00 95.38 119 GLU A C 1
ATOM 957 O O . GLU A 1 119 ? 9.050 8.406 -26.399 1.00 95.38 119 GLU A O 1
ATOM 962 N N . ASP A 1 120 ? 9.292 9.174 -24.295 1.00 96.12 120 ASP A N 1
ATOM 963 C CA . ASP A 1 120 ? 10.655 9.681 -24.474 1.00 96.12 120 ASP A CA 1
ATOM 964 C C . ASP A 1 120 ? 11.618 8.546 -24.872 1.00 96.12 120 ASP A C 1
ATOM 966 O O . ASP A 1 120 ? 12.371 8.674 -25.839 1.00 96.12 120 ASP A O 1
ATOM 970 N N . MET A 1 121 ? 11.535 7.388 -24.208 1.00 95.44 121 MET A N 1
ATOM 971 C CA . MET A 1 121 ? 12.371 6.222 -24.513 1.00 95.44 121 MET A CA 1
ATOM 972 C C . MET A 1 121 ? 12.096 5.647 -25.910 1.00 95.44 121 MET A C 1
ATOM 974 O O . MET A 1 121 ? 13.028 5.258 -26.615 1.00 95.44 121 MET A O 1
ATOM 978 N N . VAL A 1 122 ? 10.830 5.609 -26.342 1.00 96.62 122 VAL A N 1
ATOM 979 C CA . VAL A 1 122 ? 10.463 5.183 -27.704 1.00 96.62 122 VAL A CA 1
ATOM 980 C C . VAL A 1 122 ? 11.047 6.141 -28.738 1.00 96.62 122 VAL A C 1
ATOM 982 O O . VAL A 1 122 ? 11.563 5.702 -29.767 1.00 96.62 122 VAL A O 1
ATOM 985 N N . LYS A 1 123 ? 11.003 7.448 -28.470 1.00 96.44 123 LYS A N 1
ATOM 986 C CA . LYS A 1 123 ? 11.591 8.452 -29.356 1.00 96.44 123 LYS A CA 1
ATOM 987 C C . LYS A 1 123 ? 13.106 8.278 -29.472 1.00 96.44 123 LYS A C 1
ATOM 989 O O . LYS A 1 123 ? 13.615 8.198 -30.588 1.00 96.44 123 LYS A O 1
ATOM 994 N N . GLU A 1 124 ? 13.809 8.153 -28.348 1.00 96.38 124 GLU A N 1
ATOM 995 C CA . GLU A 1 124 ? 15.258 7.917 -28.329 1.00 96.38 124 GLU A CA 1
ATOM 996 C C . GLU A 1 124 ? 15.645 6.623 -29.057 1.00 96.38 124 GLU A C 1
ATOM 998 O O . GLU A 1 124 ? 16.624 6.598 -29.808 1.00 96.38 124 GLU A O 1
ATOM 1003 N N . TYR A 1 125 ? 14.858 5.558 -28.880 1.00 96.75 125 TYR A N 1
ATOM 1004 C CA . TYR A 1 125 ? 15.053 4.292 -29.581 1.00 96.75 125 TYR A CA 1
ATOM 1005 C C . TYR A 1 125 ? 14.935 4.459 -31.099 1.00 96.75 125 TYR A C 1
ATOM 1007 O O . TYR A 1 125 ? 15.813 4.003 -31.832 1.00 96.75 125 TYR A O 1
ATOM 1015 N N . ASN A 1 126 ? 13.894 5.145 -31.574 1.00 96.00 126 ASN A N 1
ATOM 1016 C CA . ASN A 1 126 ? 13.692 5.383 -33.003 1.00 96.00 126 ASN A CA 1
ATOM 1017 C C . ASN A 1 126 ? 14.828 6.231 -33.598 1.00 96.00 126 ASN A C 1
ATOM 1019 O O . ASN A 1 126 ? 15.390 5.871 -34.629 1.00 96.00 126 ASN A O 1
ATOM 1023 N N . GLU A 1 127 ? 15.252 7.296 -32.911 1.00 96.56 127 GLU A N 1
ATOM 1024 C CA . GLU A 1 127 ? 16.393 8.119 -33.339 1.00 96.56 127 GLU A CA 1
ATOM 1025 C C . GLU A 1 127 ? 17.710 7.326 -33.378 1.00 96.56 127 GLU A C 1
ATOM 1027 O O . GLU A 1 127 ? 18.594 7.577 -34.205 1.00 96.56 127 GLU A O 1
ATOM 1032 N N . LEU A 1 128 ? 17.893 6.373 -32.462 1.00 96.56 128 LEU A N 1
ATOM 1033 C CA . LEU A 1 128 ? 19.046 5.481 -32.472 1.00 96.56 128 LEU A CA 1
ATOM 1034 C C . LEU A 1 128 ? 18.976 4.477 -33.630 1.00 96.56 128 LEU A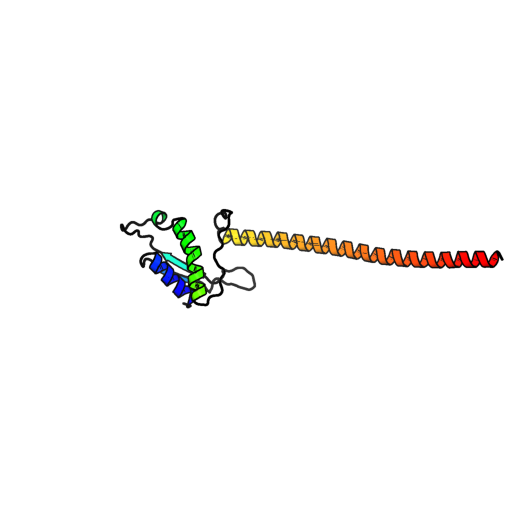 C 1
ATOM 1036 O O . LEU A 1 128 ? 19.992 4.260 -34.293 1.00 96.56 128 LEU A O 1
ATOM 1040 N N . ALA A 1 129 ? 17.801 3.908 -33.899 1.00 96.12 129 ALA A N 1
ATOM 1041 C CA . ALA A 1 129 ? 17.575 2.993 -35.014 1.00 96.12 129 ALA A CA 1
ATOM 1042 C C . ALA A 1 129 ? 17.833 3.676 -36.367 1.00 96.12 129 ALA A C 1
ATOM 1044 O O . ALA A 1 129 ? 18.545 3.124 -37.206 1.00 96.12 129 ALA A O 1
ATOM 1045 N N . ASP A 1 130 ? 17.359 4.909 -36.551 1.00 96.44 130 ASP A N 1
ATOM 1046 C CA . ASP A 1 130 ? 17.606 5.695 -37.765 1.00 96.44 130 ASP A CA 1
ATOM 1047 C C . ASP A 1 130 ? 19.101 5.972 -37.970 1.00 96.44 130 ASP A C 1
ATOM 1049 O O . ASP A 1 130 ? 19.636 5.796 -39.069 1.00 96.44 130 ASP A O 1
ATOM 1053 N N . ARG A 1 131 ? 19.816 6.348 -36.899 1.00 96.31 131 ARG A N 1
ATOM 1054 C CA . ARG A 1 131 ? 21.277 6.528 -36.946 1.00 96.31 131 ARG A CA 1
ATOM 1055 C C . ARG A 1 131 ? 22.003 5.233 -37.296 1.00 96.31 131 ARG A C 1
ATOM 1057 O O . ARG A 1 131 ? 22.959 5.268 -38.069 1.00 96.31 131 ARG A O 1
ATOM 1064 N N . TYR A 1 132 ? 21.563 4.110 -36.736 1.00 95.81 132 TYR A N 1
ATOM 1065 C CA . TYR A 1 132 ? 22.135 2.799 -37.021 1.00 95.81 132 TYR A CA 1
ATOM 1066 C C . TYR A 1 132 ? 21.943 2.399 -38.490 1.00 95.81 132 TYR A C 1
ATOM 1068 O O . TYR A 1 132 ? 22.905 1.990 -39.138 1.00 95.81 132 TYR A O 1
ATOM 1076 N N . ASN A 1 133 ? 20.743 2.594 -39.041 1.00 95.50 133 ASN A N 1
ATOM 1077 C CA . ASN A 1 133 ? 20.460 2.323 -40.451 1.00 95.50 133 ASN A CA 1
ATOM 1078 C C . ASN A 1 133 ? 21.328 3.187 -41.374 1.00 95.50 133 ASN A C 1
ATOM 1080 O O . ASN A 1 133 ? 21.953 2.669 -42.296 1.00 95.50 133 ASN A O 1
ATOM 1084 N N . LYS A 1 134 ? 21.476 4.478 -41.061 1.00 96.06 134 LYS A N 1
ATOM 1085 C CA . LYS A 1 134 ? 22.366 5.367 -41.816 1.00 96.06 134 LYS A CA 1
ATOM 1086 C C . LYS A 1 134 ? 23.827 4.900 -41.794 1.00 96.06 134 LYS A C 1
ATOM 1088 O O . LYS A 1 134 ? 24.496 4.927 -42.819 1.00 96.06 134 LYS A O 1
ATOM 1093 N N . LEU A 1 135 ? 24.320 4.436 -40.644 1.00 95.75 135 LEU A N 1
ATOM 1094 C CA . LEU A 1 135 ? 25.671 3.874 -40.521 1.00 95.75 135 LEU A CA 1
ATOM 1095 C C . LEU A 1 135 ? 25.864 2.614 -41.377 1.00 95.75 135 LEU A C 1
ATOM 1097 O O . LEU A 1 135 ? 26.960 2.398 -41.898 1.00 95.75 135 LEU A O 1
ATOM 1101 N N . ILE A 1 136 ? 24.827 1.784 -41.525 1.00 95.75 136 ILE A N 1
ATOM 1102 C CA . ILE A 1 136 ? 24.853 0.628 -42.430 1.00 95.75 136 ILE A CA 1
ATOM 1103 C C . ILE A 1 136 ? 24.994 1.090 -43.883 1.00 95.75 136 ILE A C 1
ATOM 1105 O O . ILE A 1 136 ? 25.853 0.567 -44.598 1.00 95.75 136 ILE A O 1
ATOM 1109 N N . ASP A 1 137 ? 24.206 2.080 -44.299 1.00 95.56 137 ASP A N 1
ATOM 1110 C CA . ASP A 1 137 ? 24.246 2.616 -45.663 1.00 95.56 137 ASP A CA 1
ATOM 1111 C C . ASP A 1 137 ? 25.607 3.259 -45.976 1.00 95.56 137 ASP A C 1
ATOM 1113 O O . ASP A 1 137 ? 26.242 2.926 -46.982 1.00 95.56 137 ASP A O 1
ATOM 1117 N N . ASP A 1 138 ? 26.111 4.101 -45.068 1.00 96.12 138 ASP A N 1
ATOM 1118 C CA . ASP A 1 138 ? 27.419 4.755 -45.189 1.00 96.12 138 ASP A CA 1
ATOM 1119 C C . ASP A 1 138 ? 28.550 3.713 -45.294 1.00 96.12 138 ASP A C 1
ATOM 1121 O O . ASP A 1 138 ? 29.474 3.846 -46.107 1.00 96.12 138 ASP A O 1
ATOM 1125 N N . LYS A 1 139 ? 28.473 2.628 -44.509 1.00 95.75 139 LYS A N 1
ATOM 1126 C CA . LYS A 1 139 ? 29.427 1.512 -44.579 1.00 95.75 139 LYS A CA 1
ATOM 1127 C C . LYS A 1 139 ? 29.387 0.827 -45.947 1.00 95.75 139 LYS A C 1
ATOM 1129 O O . LYS A 1 139 ? 30.447 0.585 -46.529 1.00 95.75 139 LYS A O 1
ATOM 1134 N N . ALA A 1 140 ? 28.199 0.526 -46.469 1.00 95.25 140 ALA A N 1
ATOM 1135 C CA . ALA A 1 140 ? 28.046 -0.118 -47.772 1.00 95.25 140 ALA A CA 1
ATOM 1136 C C . ALA A 1 140 ? 28.603 0.756 -48.911 1.00 95.25 140 ALA A C 1
ATOM 1138 O O . ALA A 1 140 ? 29.273 0.252 -49.823 1.00 95.25 140 ALA A O 1
ATOM 1139 N N . GLU A 1 141 ? 28.391 2.073 -48.845 1.00 95.81 141 GLU A N 1
ATOM 1140 C CA . GLU A 1 141 ? 28.934 3.014 -49.824 1.00 95.81 141 GLU A CA 1
ATOM 1141 C C . GLU A 1 141 ? 30.468 3.083 -49.765 1.00 95.81 141 GLU A C 1
ATOM 1143 O O . GLU A 1 141 ? 31.132 3.047 -50.808 1.00 95.81 141 GLU A O 1
ATOM 1148 N N . LEU A 1 142 ? 31.045 3.141 -48.562 1.00 95.56 142 LEU A N 1
ATOM 1149 C CA . LEU A 1 142 ? 32.496 3.129 -48.364 1.00 95.56 142 LEU A CA 1
ATOM 1150 C C . LEU A 1 142 ? 33.132 1.844 -48.901 1.00 95.56 142 LEU A C 1
ATOM 1152 O O . LEU A 1 142 ? 34.152 1.906 -49.589 1.00 95.56 142 LEU A O 1
ATOM 1156 N N . GLU A 1 143 ? 32.522 0.683 -48.654 1.00 94.69 143 GLU A N 1
ATOM 1157 C CA . GLU A 1 143 ? 32.985 -0.591 -49.212 1.00 94.69 143 GLU A CA 1
ATOM 1158 C C . GLU A 1 143 ? 32.956 -0.592 -50.747 1.00 94.69 143 GLU A C 1
ATOM 1160 O O . GLU A 1 143 ? 33.904 -1.066 -51.379 1.00 94.69 143 GLU A O 1
ATOM 1165 N N . ARG A 1 144 ? 31.911 -0.024 -51.366 1.00 94.88 144 ARG A N 1
ATOM 1166 C CA . ARG A 1 144 ? 31.835 0.129 -52.828 1.00 94.88 144 ARG A CA 1
ATOM 1167 C C . ARG A 1 144 ? 32.958 1.024 -53.358 1.00 94.88 144 ARG A C 1
ATOM 1169 O O . ARG A 1 144 ? 33.679 0.601 -54.259 1.00 94.88 144 ARG A O 1
ATOM 1176 N N . LYS A 1 145 ? 33.147 2.213 -52.775 1.00 94.94 145 LYS A N 1
ATOM 1177 C CA . LYS A 1 145 ? 34.207 3.160 -53.176 1.00 94.94 145 LYS A CA 1
ATOM 1178 C C . LYS A 1 145 ? 35.602 2.555 -53.024 1.00 94.94 145 LYS A C 1
ATOM 1180 O O . LYS A 1 145 ? 36.449 2.736 -53.895 1.00 94.94 145 LYS A O 1
ATOM 1185 N N . ASN A 1 146 ? 35.837 1.803 -51.948 1.00 94.56 146 ASN A N 1
ATOM 1186 C CA . ASN A 1 146 ? 37.107 1.114 -51.729 1.00 94.56 146 ASN A CA 1
ATOM 1187 C C . ASN A 1 146 ? 37.373 0.049 -52.800 1.00 94.56 146 ASN A C 1
ATOM 1189 O O . ASN A 1 146 ? 38.491 -0.022 -53.308 1.00 94.56 146 ASN A O 1
ATOM 1193 N N . ARG A 1 147 ? 36.357 -0.741 -53.183 1.00 93.56 147 ARG A N 1
ATOM 1194 C CA . ARG A 1 147 ? 36.477 -1.715 -54.281 1.00 93.56 147 ARG A CA 1
ATOM 1195 C C . ARG A 1 147 ? 36.800 -1.033 -55.610 1.00 93.56 147 ARG A C 1
ATOM 1197 O O . ARG A 1 147 ? 37.732 -1.450 -56.286 1.00 93.56 147 ARG A O 1
ATOM 1204 N N . GLU A 1 148 ? 36.083 0.031 -55.961 1.00 93.38 148 GLU A N 1
ATOM 1205 C CA . GLU A 1 148 ? 36.314 0.788 -57.203 1.00 93.38 148 GLU A CA 1
ATOM 1206 C C . GLU A 1 148 ? 37.727 1.361 -57.275 1.00 93.38 148 GLU A C 1
ATOM 1208 O O . GLU A 1 148 ? 38.427 1.180 -58.271 1.00 93.38 148 GLU A O 1
ATOM 1213 N N . LYS A 1 149 ? 38.188 1.972 -56.182 1.00 93.75 149 LYS A N 1
ATOM 1214 C CA . LYS A 1 149 ? 39.541 2.519 -56.097 1.00 93.75 149 LYS A CA 1
ATOM 1215 C C . LYS A 1 149 ? 40.615 1.433 -56.184 1.00 93.75 149 LYS A C 1
ATOM 1217 O O . LYS A 1 149 ? 41.653 1.654 -56.800 1.00 93.75 149 LYS A O 1
ATOM 1222 N N . ALA A 1 150 ? 40.375 0.256 -55.600 1.00 91.81 150 ALA A N 1
ATOM 1223 C CA . ALA A 1 150 ? 41.281 -0.883 -55.730 1.00 91.81 150 ALA A CA 1
ATOM 1224 C C . ALA A 1 150 ? 41.404 -1.348 -57.192 1.00 91.81 150 ALA A C 1
ATOM 1226 O O . ALA A 1 150 ? 42.522 -1.547 -57.669 1.00 91.81 150 ALA A O 1
ATOM 1227 N N . TYR A 1 151 ? 40.285 -1.448 -57.920 1.00 90.00 151 TYR A N 1
ATOM 1228 C CA . TYR A 1 151 ? 40.295 -1.777 -59.350 1.00 90.00 151 TYR A CA 1
ATOM 1229 C C . TYR A 1 151 ? 41.046 -0.737 -60.187 1.00 90.00 151 TYR A C 1
ATOM 1231 O O . TYR A 1 151 ? 41.843 -1.104 -61.048 1.00 90.00 151 TYR A O 1
ATOM 1239 N N . GLU A 1 152 ? 40.840 0.553 -59.919 1.00 90.00 152 GLU A N 1
ATOM 1240 C CA . GLU A 1 152 ? 41.531 1.633 -60.629 1.00 90.00 152 GLU A CA 1
ATOM 1241 C C . GLU A 1 152 ? 43.054 1.569 -60.433 1.00 90.00 152 GLU A C 1
ATOM 1243 O O . GLU A 1 152 ? 43.813 1.685 -61.397 1.00 90.00 152 GLU A O 1
ATOM 1248 N N . VAL A 1 153 ? 43.509 1.311 -59.202 1.00 90.50 153 VAL A N 1
ATOM 1249 C CA . VAL A 1 153 ? 44.937 1.143 -58.891 1.00 90.50 153 VAL A CA 1
ATOM 1250 C C . VAL A 1 153 ? 45.530 -0.068 -59.615 1.00 90.50 153 VAL A C 1
ATOM 1252 O O . VAL A 1 153 ? 46.615 0.049 -60.186 1.00 90.50 153 VAL A O 1
ATOM 1255 N N . MET A 1 154 ? 44.833 -1.209 -59.632 1.00 85.50 154 MET A N 1
ATOM 1256 C CA . MET A 1 154 ? 45.298 -2.402 -60.354 1.00 85.50 154 MET A CA 1
ATOM 1257 C C . MET A 1 154 ? 45.440 -2.133 -61.858 1.00 85.50 154 MET A C 1
ATOM 1259 O O . MET A 1 154 ? 46.481 -2.427 -62.442 1.00 85.50 154 MET A O 1
ATOM 1263 N N . TYR A 1 155 ? 44.441 -1.496 -62.470 1.00 84.81 155 TYR A N 1
ATOM 1264 C CA . TYR A 1 155 ? 44.455 -1.170 -63.897 1.00 84.81 155 TYR A CA 1
ATOM 1265 C C . TYR A 1 155 ? 45.582 -0.191 -64.280 1.00 84.81 155 TYR A C 1
ATOM 1267 O O . TYR A 1 155 ? 46.236 -0.347 -65.314 1.00 84.81 155 TYR A O 1
ATOM 1275 N N . GLN A 1 156 ? 45.862 0.806 -63.435 1.00 82.50 156 GLN A N 1
ATOM 1276 C CA . GLN A 1 156 ? 46.991 1.730 -63.618 1.00 82.50 156 GLN A CA 1
ATOM 1277 C C . GLN A 1 156 ? 48.349 1.008 -63.544 1.00 82.50 156 GLN A C 1
ATOM 1279 O O . GLN A 1 156 ? 49.262 1.323 -64.313 1.00 82.50 156 GLN A O 1
ATOM 1284 N N . GLN A 1 157 ? 48.489 0.024 -62.648 1.00 75.12 157 GLN A N 1
ATOM 1285 C CA . GLN A 1 157 ? 49.711 -0.776 -62.511 1.00 75.12 157 GLN A CA 1
ATOM 1286 C C . GLN A 1 157 ? 49.944 -1.702 -63.711 1.00 75.12 157 GLN A C 1
ATOM 1288 O O . GLN A 1 157 ? 51.088 -1.860 -64.132 1.00 75.12 157 GLN A O 1
ATOM 1293 N N . GLU A 1 158 ? 48.885 -2.273 -64.289 1.00 73.50 158 GLU A N 1
ATOM 1294 C CA . GLU A 1 158 ? 48.969 -3.109 -65.494 1.00 73.50 158 GLU A CA 1
ATOM 1295 C C . GLU A 1 158 ? 49.345 -2.307 -66.747 1.00 73.50 158 GLU A C 1
ATOM 1297 O O . GLU A 1 158 ? 50.123 -2.793 -67.558 1.00 73.50 158 GLU A O 1
ATOM 1302 N N . ARG A 1 159 ? 48.870 -1.060 -66.888 1.00 70.81 159 ARG A N 1
ATOM 1303 C CA . ARG A 1 159 ? 49.262 -0.166 -68.001 1.00 70.81 159 ARG A CA 1
ATOM 1304 C C . ARG A 1 159 ? 50.674 0.410 -67.889 1.00 70.81 159 ARG A C 1
ATOM 1306 O O . ARG A 1 159 ? 51.176 0.948 -68.871 1.00 70.81 159 ARG A O 1
ATOM 1313 N N . SER A 1 160 ? 51.267 0.364 -66.699 1.00 63.22 160 SER A N 1
ATOM 1314 C CA . SER A 1 160 ? 52.612 0.891 -66.426 1.00 63.22 160 SER A CA 1
ATOM 1315 C C . SER A 1 160 ? 53.713 -0.180 -66.517 1.00 63.22 160 SER A C 1
ATOM 1317 O O . SER A 1 160 ? 54.872 0.127 -66.239 1.00 63.22 160 SER A O 1
ATOM 1319 N N . ARG A 1 161 ? 53.358 -1.425 -66.865 1.00 53.84 161 ARG A N 1
ATOM 1320 C CA . ARG A 1 161 ? 54.271 -2.540 -67.160 1.00 53.84 161 ARG A CA 1
ATOM 1321 C C . ARG A 1 161 ? 54.401 -2.745 -68.662 1.00 53.84 161 ARG A C 1
ATOM 1323 O O . ARG A 1 161 ? 55.515 -3.131 -69.073 1.00 53.84 161 ARG A O 1
#

Sequence (161 aa):
MDEYNDLIIKYMNARFNNNVVSAVCHLDEGGSADGKGGLPHLHLDILMITEDNRLSSKTLITRDFITSMHRIMPIILKKHGFNIDEYEETEEKKQGGLSAKEYKKKMEQEKEELNKKLEDMVKEYNELADRYNKLIDDKAELERKNREKAYEVMYQQERSR